Protein AF-A0A7S4HGW0-F1 (afdb_monomer_lite)

Radius of gyration: 16.17 Å; chains: 1; bounding box: 55×36×40 Å

Foldseek 3Di:
DDDPDPPPQDKFKWWKWWFACPPPVDTAIDIPDQVADSVRNRVPDAQPPDRIHTDDMDIFHQDDDPQKFKWWWKFFVDVTHTDIPPPVDDSVCRRVPDDDPDPRIDTRGMGIDHPDDDPPDDDWDWDWDVDPTHIDIPDDDD

Structure (mmCIF, N/CA/C/O backbone):
data_AF-A0A7S4HGW0-F1
#
_entry.id   AF-A0A7S4HGW0-F1
#
loop_
_atom_site.group_PDB
_atom_site.id
_atom_site.type_symbol
_atom_site.label_atom_id
_atom_site.label_alt_id
_atom_site.label_comp_id
_atom_site.label_asym_id
_atom_site.label_entity_id
_atom_site.label_seq_id
_atom_site.pdbx_PDB_ins_code
_atom_site.Cartn_x
_atom_site.Cartn_y
_atom_site.Cartn_z
_atom_site.occupancy
_atom_site.B_iso_or_equiv
_atom_site.auth_seq_id
_atom_site.auth_comp_id
_atom_site.auth_asym_id
_atom_site.auth_atom_id
_atom_site.pdbx_PDB_model_num
ATOM 1 N N . THR A 1 1 ? -37.755 5.874 19.373 1.00 36.88 1 THR A N 1
ATOM 2 C CA . THR A 1 1 ? -36.581 4.975 19.421 1.00 36.88 1 THR A CA 1
ATOM 3 C C . THR A 1 1 ? -35.775 5.135 18.138 1.00 36.88 1 THR A C 1
ATOM 5 O O . THR A 1 1 ? -35.971 4.403 17.178 1.00 36.88 1 THR A O 1
ATOM 8 N N . GLY A 1 2 ? -34.916 6.157 18.068 1.00 36.53 2 GLY A N 1
ATOM 9 C CA . GLY A 1 2 ? -34.069 6.399 16.895 1.00 36.53 2 GLY A CA 1
ATOM 10 C C . GLY A 1 2 ? -32.822 5.521 16.954 1.00 36.53 2 GLY A C 1
ATOM 11 O O . GLY A 1 2 ? -32.048 5.631 17.900 1.00 36.53 2 GLY A O 1
ATOM 12 N N . ARG A 1 3 ? -32.630 4.632 15.973 1.00 43.78 3 ARG A N 1
ATOM 13 C CA . ARG A 1 3 ? -31.329 3.978 15.771 1.00 43.78 3 ARG A CA 1
ATOM 14 C C . ARG A 1 3 ? -30.326 5.068 15.371 1.00 43.78 3 ARG A C 1
ATOM 16 O O . ARG A 1 3 ? -30.632 5.801 14.431 1.00 43.78 3 ARG A O 1
ATOM 23 N N . PRO A 1 4 ? -29.159 5.191 16.025 1.00 46.09 4 PRO A N 1
ATOM 24 C CA . PRO A 1 4 ? -28.116 6.072 15.526 1.00 46.09 4 PRO A CA 1
ATOM 25 C C . PRO A 1 4 ? -27.714 5.569 14.138 1.00 46.09 4 PRO A C 1
ATOM 27 O O . PRO A 1 4 ? -27.389 4.391 13.964 1.00 46.09 4 PRO A O 1
ATOM 30 N N . GLY A 1 5 ? -27.818 6.446 13.138 1.00 42.25 5 GLY A N 1
ATOM 31 C CA . GLY A 1 5 ? -27.349 6.159 11.791 1.00 42.25 5 GLY A CA 1
ATOM 32 C C . GLY A 1 5 ? -25.878 5.779 11.873 1.00 42.25 5 GLY A C 1
ATOM 33 O O . GLY A 1 5 ? -25.054 6.581 12.308 1.00 42.25 5 GLY A O 1
ATOM 34 N N . LYS A 1 6 ? -25.545 4.540 11.498 1.00 43.47 6 LYS A N 1
ATOM 35 C CA . LYS A 1 6 ? -24.161 4.183 11.204 1.00 43.47 6 LYS A CA 1
ATOM 36 C C . LYS A 1 6 ? -23.737 5.098 10.063 1.00 43.47 6 LYS A C 1
ATOM 38 O O . LYS A 1 6 ? -24.174 4.895 8.934 1.00 43.47 6 LYS A O 1
ATOM 43 N N . SER A 1 7 ? -22.929 6.110 10.366 1.00 48.53 7 SER A N 1
ATOM 44 C CA . SER A 1 7 ? -22.064 6.706 9.358 1.00 48.53 7 SER A CA 1
ATOM 45 C C . SER A 1 7 ? -21.268 5.543 8.775 1.00 48.53 7 SER A C 1
ATOM 47 O O . SER A 1 7 ? -20.457 4.930 9.474 1.00 48.53 7 SER A O 1
ATOM 49 N N . LEU A 1 8 ? -21.614 5.128 7.556 1.00 60.81 8 LEU A N 1
ATOM 50 C CA . LEU A 1 8 ? -20.791 4.197 6.807 1.00 60.81 8 LEU A CA 1
ATOM 51 C C . LEU A 1 8 ? -19.497 4.955 6.560 1.00 60.81 8 LEU A C 1
ATOM 53 O O . LEU A 1 8 ? -19.478 5.920 5.800 1.00 60.81 8 LEU A O 1
ATOM 57 N N . LEU A 1 9 ? -18.450 4.566 7.282 1.00 75.38 9 LEU A N 1
ATOM 58 C CA . LEU A 1 9 ? -17.103 5.049 7.028 1.00 75.38 9 LEU A CA 1
ATOM 59 C C . LEU A 1 9 ? -16.853 4.917 5.524 1.00 75.38 9 LEU A C 1
ATOM 61 O O . LEU A 1 9 ? -17.063 3.838 4.962 1.00 75.38 9 LEU A O 1
ATOM 65 N N . SER A 1 10 ? -16.477 6.017 4.871 1.00 88.62 10 SER A N 1
ATOM 66 C CA . SER A 1 10 ? -16.166 5.965 3.449 1.00 88.62 10 SER A CA 1
ATOM 67 C C . SER A 1 10 ? -14.977 5.032 3.248 1.00 88.62 10 SER A C 1
ATOM 69 O O . SER A 1 10 ? -14.033 5.008 4.041 1.00 88.62 10 SER A O 1
ATOM 71 N N . THR A 1 11 ? -15.048 4.220 2.202 1.00 94.62 11 THR A N 1
ATOM 72 C CA . THR A 1 11 ? -13.962 3.324 1.816 1.00 94.62 11 THR A CA 1
ATOM 73 C C . THR A 1 11 ? -13.599 3.579 0.367 1.00 94.62 11 THR A C 1
ATOM 75 O O . THR A 1 11 ? -14.402 4.103 -0.404 1.00 94.62 11 THR A O 1
ATOM 78 N N . ILE A 1 12 ? -12.371 3.223 0.020 1.00 96.50 12 ILE A N 1
ATOM 79 C CA . ILE A 1 12 ? -11.872 3.193 -1.347 1.00 96.50 12 ILE A CA 1
ATOM 80 C C . ILE A 1 12 ? -11.475 1.766 -1.701 1.00 96.50 12 ILE A C 1
ATOM 82 O O . ILE A 1 12 ? -11.052 0.994 -0.833 1.00 96.50 12 ILE A O 1
ATOM 86 N N . ARG A 1 13 ? -11.615 1.415 -2.977 1.00 96.44 13 ARG A N 1
ATOM 87 C CA . ARG A 1 13 ? -11.232 0.112 -3.511 1.00 96.44 13 ARG A CA 1
ATOM 88 C C . ARG A 1 13 ? -9.760 0.127 -3.898 1.00 96.44 13 ARG A C 1
ATOM 90 O O . ARG A 1 13 ? -9.297 0.967 -4.672 1.00 96.44 13 ARG A O 1
ATOM 97 N N . ILE A 1 14 ? -9.031 -0.827 -3.340 1.00 95.75 14 ILE A N 1
ATOM 98 C CA . ILE A 1 14 ? -7.625 -1.078 -3.613 1.00 95.75 14 ILE A CA 1
ATOM 99 C C . ILE A 1 14 ? -7.529 -2.406 -4.351 1.00 95.75 14 ILE A C 1
ATOM 101 O O . ILE A 1 14 ? -8.001 -3.431 -3.865 1.00 95.75 14 ILE A O 1
ATOM 105 N N . VAL A 1 15 ? -6.909 -2.388 -5.522 1.00 94.56 15 VAL A N 1
ATOM 106 C CA . VAL A 1 15 ? -6.722 -3.542 -6.396 1.00 94.56 15 VAL A CA 1
ATOM 107 C C . VAL A 1 15 ? -5.234 -3.786 -6.566 1.00 94.56 15 VAL A C 1
ATOM 109 O O . VAL A 1 15 ? -4.475 -2.879 -6.903 1.00 94.56 15 VAL A O 1
ATOM 112 N N . VAL A 1 16 ? -4.812 -5.024 -6.342 1.00 92.12 16 VAL A N 1
ATOM 113 C CA . VAL A 1 16 ? -3.433 -5.472 -6.518 1.00 92.12 16 VAL A CA 1
ATOM 114 C C . VAL A 1 16 ? -3.341 -6.282 -7.802 1.00 92.12 16 VAL A C 1
ATOM 116 O O . VAL A 1 16 ? -4.103 -7.230 -7.999 1.00 92.12 16 VAL A O 1
ATOM 119 N N . GLY A 1 17 ? -2.393 -5.922 -8.661 1.00 90.50 17 GLY A N 1
ATOM 120 C CA . GLY A 1 17 ? -2.040 -6.663 -9.865 1.00 90.50 17 GLY A CA 1
ATOM 121 C C . GLY A 1 17 ? -0.671 -7.308 -9.770 1.00 90.50 17 GLY A C 1
ATOM 122 O O . GLY A 1 17 ? 0.215 -6.789 -9.092 1.00 90.50 17 GLY A O 1
ATOM 123 N N . GLU A 1 18 ? -0.492 -8.400 -10.499 1.00 87.38 18 GLU A N 1
ATOM 124 C CA . GLU A 1 18 ? 0.796 -9.034 -10.759 1.00 87.38 18 GLU A CA 1
ATOM 125 C C . GLU A 1 18 ? 1.170 -8.846 -12.233 1.00 87.38 18 GLU A C 1
ATOM 127 O O . GLU A 1 18 ? 0.318 -8.959 -13.117 1.00 87.38 18 GLU A O 1
ATOM 132 N N . ALA A 1 19 ? 2.435 -8.522 -12.504 1.00 85.12 19 ALA A N 1
ATOM 133 C CA . ALA A 1 19 ? 2.938 -8.480 -13.871 1.00 85.12 19 ALA A CA 1
ATOM 134 C C . ALA A 1 19 ? 3.070 -9.908 -14.420 1.00 85.12 19 ALA A C 1
ATOM 136 O O . ALA A 1 19 ? 3.686 -10.762 -13.785 1.00 85.12 19 ALA A O 1
ATOM 137 N N . GLY A 1 20 ? 2.540 -10.144 -15.618 1.00 70.88 20 GLY A N 1
ATOM 138 C CA . GLY A 1 20 ? 2.683 -11.398 -16.344 1.00 70.88 20 GLY A CA 1
ATOM 139 C C . GLY A 1 20 ? 4.152 -11.765 -16.567 1.00 70.88 20 GLY A C 1
ATOM 140 O O . GLY A 1 20 ? 5.022 -10.900 -16.693 1.00 70.88 20 GLY A O 1
ATOM 141 N N . VAL A 1 21 ? 4.421 -13.071 -16.624 1.00 60.12 21 VAL A N 1
ATOM 142 C CA . VAL A 1 21 ? 5.771 -13.665 -16.651 1.00 60.12 21 VAL A CA 1
ATOM 143 C C . VAL A 1 21 ? 6.642 -13.120 -17.798 1.00 60.12 21 VAL A C 1
ATOM 145 O O . VAL A 1 21 ? 7.860 -13.006 -17.649 1.00 60.12 21 VAL A O 1
ATOM 148 N N . GLU A 1 22 ? 6.035 -12.699 -18.910 1.00 57.97 22 GLU A N 1
ATOM 149 C CA . GLU A 1 22 ? 6.750 -12.176 -20.085 1.00 57.97 22 GLU A CA 1
ATOM 150 C C . GLU A 1 22 ? 7.277 -10.739 -19.921 1.00 57.97 22 GLU A C 1
ATOM 152 O O . GLU A 1 22 ? 8.205 -10.337 -20.617 1.00 57.97 22 GLU A O 1
ATOM 157 N N . ALA A 1 23 ? 6.770 -9.974 -18.950 1.00 54.75 23 ALA A N 1
ATOM 158 C CA . ALA A 1 23 ? 6.997 -8.531 -18.852 1.00 54.75 23 ALA A CA 1
ATOM 159 C C . ALA A 1 23 ? 8.423 -8.115 -18.426 1.00 54.75 23 ALA A C 1
ATOM 161 O O . ALA A 1 23 ? 8.749 -6.928 -18.441 1.00 54.75 23 ALA A O 1
ATOM 162 N N . SER A 1 24 ? 9.250 -9.046 -17.926 1.00 54.06 24 SER A N 1
ATOM 163 C CA . SER A 1 24 ? 10.670 -8.810 -17.552 1.00 54.06 24 SER A CA 1
ATOM 164 C C . SER A 1 24 ? 11.373 -1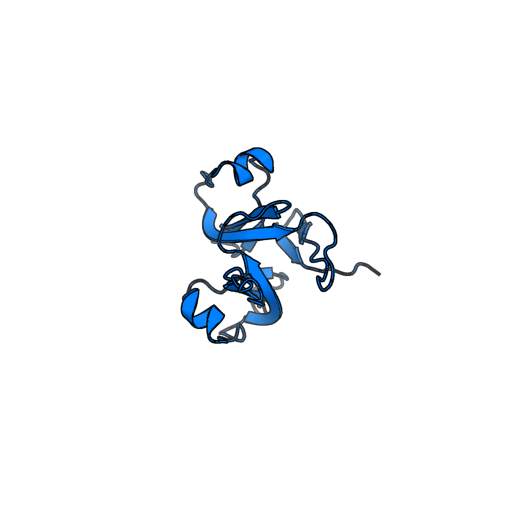0.020 -16.909 1.00 54.06 24 SER A C 1
ATOM 166 O O . SER A 1 24 ? 12.515 -9.889 -16.468 1.00 54.06 24 SER A O 1
ATOM 168 N N . GLY A 1 25 ? 10.704 -11.171 -16.751 1.00 57.88 25 GLY A N 1
ATOM 169 C CA . GLY A 1 25 ? 11.210 -12.275 -15.921 1.00 57.88 25 GLY A CA 1
ATOM 170 C C . GLY A 1 25 ? 11.270 -11.956 -14.416 1.00 57.88 25 GLY A C 1
ATOM 171 O O . GLY A 1 25 ? 11.824 -12.731 -13.637 1.00 57.88 25 GLY A O 1
ATOM 172 N N . LEU A 1 26 ? 10.713 -10.817 -13.981 1.00 64.69 26 LEU A N 1
ATOM 173 C CA . LEU A 1 26 ? 10.608 -10.422 -12.579 1.00 64.69 26 LEU A CA 1
ATOM 174 C C . LEU A 1 26 ? 9.135 -10.394 -12.161 1.00 64.69 26 LEU A C 1
ATOM 176 O O . LEU A 1 26 ? 8.341 -9.661 -12.747 1.00 64.69 26 LEU A O 1
ATOM 180 N N . HIS A 1 27 ? 8.793 -11.128 -11.098 1.00 73.19 27 HIS A N 1
ATOM 181 C CA . HIS A 1 27 ? 7.516 -10.957 -10.402 1.00 73.19 27 HIS A CA 1
ATOM 182 C C . HIS A 1 27 ? 7.460 -9.548 -9.806 1.00 73.19 27 HIS A C 1
ATOM 184 O O . HIS A 1 27 ? 8.340 -9.157 -9.027 1.00 73.19 27 HIS A O 1
ATOM 190 N N . ARG A 1 28 ? 6.448 -8.778 -10.209 1.00 81.62 28 ARG A N 1
ATOM 191 C CA . ARG A 1 28 ? 6.209 -7.397 -9.774 1.00 81.62 28 ARG A CA 1
ATOM 192 C C . ARG A 1 28 ? 4.756 -7.260 -9.361 1.00 81.62 28 ARG A C 1
ATOM 194 O O . ARG A 1 28 ? 3.891 -7.838 -10.014 1.00 81.62 28 ARG A O 1
ATOM 201 N N . CYS A 1 29 ? 4.501 -6.457 -8.334 1.00 86.94 29 CYS A N 1
ATOM 202 C CA . CYS A 1 29 ? 3.151 -6.057 -7.962 1.00 86.94 29 CYS A CA 1
ATOM 203 C C . CYS A 1 29 ? 2.879 -4.591 -8.332 1.00 86.94 29 CYS A C 1
ATOM 205 O O . CYS A 1 29 ? 3.803 -3.777 -8.419 1.00 86.94 29 CYS A O 1
ATOM 207 N N . MET A 1 30 ? 1.602 -4.289 -8.552 1.00 89.06 30 MET A N 1
ATOM 208 C CA . MET A 1 30 ? 1.038 -2.954 -8.756 1.00 89.06 30 MET A CA 1
ATOM 209 C C . MET A 1 30 ? -0.155 -2.792 -7.820 1.00 89.06 30 MET A C 1
ATOM 211 O O . MET A 1 30 ? -0.924 -3.736 -7.660 1.00 89.06 30 MET A O 1
ATOM 215 N N . VAL A 1 31 ? -0.359 -1.604 -7.259 1.00 92.62 31 VAL A N 1
ATOM 216 C CA . VAL A 1 31 ? -1.583 -1.266 -6.516 1.00 92.62 31 VAL A CA 1
ATOM 217 C C . VAL A 1 31 ? -2.300 -0.136 -7.230 1.00 92.62 31 VAL A C 1
ATOM 219 O O . VAL A 1 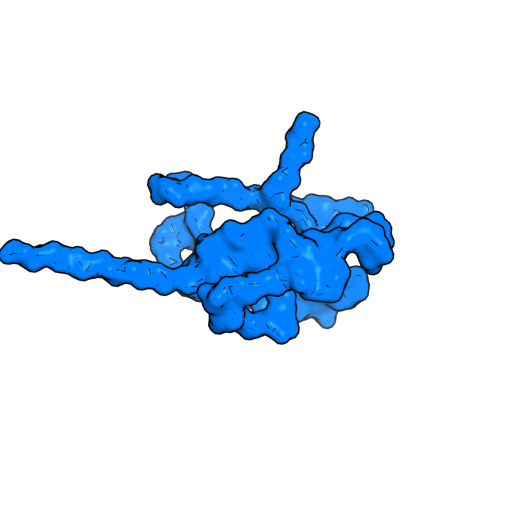31 ? -1.710 0.925 -7.322 1.00 92.62 31 VAL A O 1
ATOM 222 N N . ASN A 1 32 ? -3.532 -0.337 -7.701 1.00 93.69 32 ASN A N 1
ATOM 223 C CA . ASN A 1 32 ? -4.301 0.619 -8.516 1.00 93.69 32 ASN A CA 1
ATOM 224 C C . ASN A 1 32 ? -3.450 1.256 -9.631 1.00 93.69 32 ASN A C 1
ATOM 226 O O . ASN A 1 32 ? -2.750 2.250 -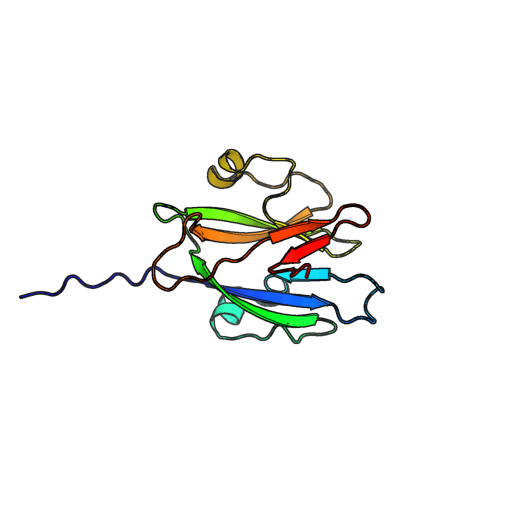9.427 1.00 93.69 32 ASN A O 1
ATOM 230 N N . HIS A 1 33 ? -3.493 0.671 -10.832 1.00 90.19 33 HIS A N 1
ATOM 231 C CA . HIS A 1 33 ? -2.696 1.144 -11.962 1.00 90.19 33 HIS A CA 1
ATOM 232 C C . HIS A 1 33 ? -2.921 2.654 -12.185 1.00 90.19 33 HIS A C 1
ATOM 234 O O . HIS A 1 33 ? -4.074 3.080 -12.270 1.00 90.19 33 HIS A O 1
ATOM 240 N N . PRO A 1 34 ? -1.854 3.466 -12.320 1.00 88.81 34 PRO A N 1
ATOM 241 C CA . PRO A 1 34 ? -1.944 4.931 -12.288 1.00 88.81 34 PRO A CA 1
ATOM 242 C C . PRO A 1 34 ? -2.666 5.551 -13.494 1.00 88.81 34 PRO A C 1
ATOM 244 O O . PRO A 1 34 ? -2.891 6.755 -13.525 1.00 88.81 34 PRO A O 1
ATOM 247 N N . SER A 1 35 ? -3.005 4.752 -14.508 1.00 89.75 35 SER A N 1
ATOM 248 C CA . SER A 1 35 ? -3.797 5.204 -15.660 1.00 89.75 35 SER A CA 1
ATOM 249 C C . SER A 1 35 ? -5.310 5.172 -15.429 1.00 89.75 35 SER A C 1
ATOM 251 O O . SER A 1 35 ? -6.040 5.482 -16.362 1.00 89.75 35 SER A O 1
ATOM 253 N N . ILE A 1 36 ? -5.765 4.708 -14.265 1.00 92.31 36 ILE A N 1
ATOM 254 C CA . ILE A 1 36 ? -7.177 4.584 -13.889 1.00 92.31 36 ILE A CA 1
ATOM 255 C C . ILE A 1 36 ? -7.358 5.371 -12.590 1.00 92.31 36 ILE A C 1
ATOM 257 O O . ILE A 1 36 ? -6.552 5.221 -11.664 1.00 92.31 36 ILE A O 1
ATOM 261 N N . SER A 1 37 ? -8.379 6.225 -12.528 1.00 94.56 37 SER A N 1
ATOM 262 C CA . SER A 1 37 ? -8.633 7.078 -11.366 1.00 94.56 37 SER A CA 1
ATOM 263 C C . SER A 1 37 ? -9.123 6.269 -10.161 1.00 94.56 37 SER A C 1
ATOM 265 O O . SER A 1 37 ? -9.605 5.142 -10.287 1.00 94.56 37 SER A O 1
ATOM 267 N N . GLN A 1 38 ? -9.013 6.838 -8.957 1.00 94.94 38 GLN A N 1
ATOM 268 C CA . GLN A 1 38 ? -9.504 6.163 -7.755 1.00 94.94 38 GLN A CA 1
ATOM 269 C C . GLN A 1 38 ? -11.028 5.970 -7.791 1.00 94.94 38 GLN A C 1
ATOM 271 O O . GLN A 1 38 ? -11.524 4.975 -7.270 1.00 94.94 38 GLN A O 1
ATOM 276 N N . GLU A 1 39 ? -11.766 6.882 -8.420 1.00 95.38 39 GLU A N 1
ATOM 277 C CA . GLU A 1 39 ? -13.206 6.773 -8.654 1.00 95.38 39 GLU A CA 1
ATOM 278 C C . GLU A 1 39 ? -13.524 5.573 -9.550 1.00 95.38 39 GLU A C 1
ATOM 280 O O . GLU A 1 39 ? -14.323 4.727 -9.162 1.00 95.38 39 GLU A O 1
ATOM 285 N N . GLU A 1 40 ? -12.823 5.420 -10.675 1.00 96.88 40 GLU A N 1
ATOM 286 C CA . GLU A 1 40 ? -12.988 4.264 -11.564 1.00 96.88 40 GLU A CA 1
ATOM 287 C C . GLU A 1 40 ? -12.631 2.943 -10.853 1.00 96.88 40 GLU A C 1
ATOM 289 O O . GLU A 1 40 ? -13.319 1.929 -11.002 1.00 96.88 40 GLU A O 1
ATOM 294 N N . TRP A 1 41 ? -11.592 2.939 -10.006 1.00 96.44 41 TRP A N 1
ATOM 295 C CA . TRP A 1 41 ? -11.297 1.788 -9.146 1.00 96.44 41 TRP A CA 1
ATOM 296 C C . TRP A 1 41 ? -12.443 1.479 -8.186 1.00 96.44 41 TRP A C 1
ATOM 298 O O . TRP A 1 41 ? -12.790 0.307 -8.026 1.00 96.44 41 TRP A O 1
ATOM 308 N N . ASN A 1 42 ? -13.047 2.499 -7.573 1.00 96.00 42 ASN A N 1
ATOM 309 C CA . ASN A 1 42 ? -14.201 2.342 -6.684 1.00 96.00 42 ASN A CA 1
ATOM 310 C C . ASN A 1 42 ? -15.434 1.802 -7.428 1.00 96.00 42 ASN A C 1
ATOM 312 O O . ASN A 1 42 ? -16.217 1.065 -6.834 1.00 96.00 42 ASN A O 1
ATOM 316 N N . GLU A 1 43 ? -15.575 2.115 -8.717 1.00 96.81 43 GLU A N 1
ATOM 317 C CA . GLU A 1 43 ? -16.661 1.650 -9.592 1.00 96.81 43 GLU A CA 1
ATOM 318 C C . GLU A 1 43 ? -16.463 0.226 -10.138 1.00 96.81 43 GLU A C 1
ATOM 320 O O . GLU A 1 43 ? -17.340 -0.308 -10.815 1.00 96.81 43 GLU A O 1
ATOM 325 N N . GLY A 1 44 ? -15.346 -0.430 -9.811 1.00 95.56 44 GLY A N 1
ATOM 326 C CA . GLY A 1 44 ? -15.115 -1.825 -10.184 1.00 95.56 44 GLY A CA 1
ATOM 327 C C . GLY A 1 44 ? -14.155 -2.024 -11.354 1.00 95.56 44 GLY A C 1
ATOM 328 O O . GLY A 1 44 ? -14.144 -3.111 -11.932 1.00 95.56 44 GLY A O 1
ATOM 329 N N . ALA A 1 45 ? -13.321 -1.031 -11.693 1.00 96.19 45 ALA A N 1
ATOM 330 C CA . ALA A 1 45 ? -12.284 -1.206 -12.710 1.00 96.19 45 ALA A CA 1
ATOM 331 C C . ALA A 1 45 ? -11.425 -2.457 -12.448 1.00 96.19 45 ALA A C 1
ATOM 333 O O . ALA A 1 45 ? -11.180 -2.849 -11.299 1.00 96.19 45 ALA A O 1
ATOM 334 N N . SER A 1 46 ? -10.977 -3.094 -13.530 1.00 94.50 46 SER A N 1
ATOM 335 C CA . SER A 1 46 ? -10.163 -4.306 -13.471 1.00 94.50 46 SER A CA 1
ATOM 336 C C . SER A 1 46 ? -8.688 -3.987 -13.670 1.00 94.50 46 SER A C 1
ATOM 338 O O . SER A 1 46 ? -8.317 -3.189 -14.528 1.00 94.50 46 SER A O 1
ATOM 340 N N . MET A 1 47 ? -7.836 -4.670 -12.907 1.00 92.06 47 MET A N 1
ATOM 341 C CA . MET A 1 47 ? -6.381 -4.624 -13.083 1.00 92.06 47 MET A CA 1
ATOM 342 C C . MET A 1 47 ? -5.886 -5.531 -14.225 1.00 92.06 47 MET A C 1
ATOM 344 O O . MET A 1 47 ? -4.692 -5.559 -14.504 1.00 92.06 47 MET A O 1
ATOM 348 N N . ASN A 1 48 ? -6.790 -6.231 -14.923 1.00 92.12 48 ASN A N 1
ATOM 349 C CA . ASN A 1 48 ? -6.486 -6.957 -16.159 1.00 92.12 48 ASN A CA 1
ATOM 350 C C . ASN A 1 48 ? -6.258 -5.972 -17.318 1.00 92.12 48 ASN A C 1
ATOM 352 O O . ASN A 1 48 ? -7.103 -5.806 -18.198 1.00 92.12 48 ASN A O 1
ATOM 356 N N . LEU A 1 49 ? -5.123 -5.278 -17.284 1.00 83.44 49 LEU A N 1
ATOM 357 C CA . LEU A 1 49 ? -4.759 -4.221 -18.216 1.00 83.44 49 LEU A CA 1
ATOM 358 C C . LEU A 1 49 ? -3.309 -4.407 -18.669 1.00 83.44 49 LEU A C 1
ATOM 360 O O . LEU A 1 49 ? -2.384 -4.398 -17.856 1.00 83.44 49 LEU A O 1
ATOM 364 N N . ARG A 1 50 ? -3.102 -4.481 -19.990 1.00 83.69 50 ARG A N 1
ATOM 365 C CA . ARG A 1 50 ? -1.790 -4.734 -20.613 1.00 83.69 50 ARG A CA 1
ATOM 366 C C . ARG A 1 50 ? -1.195 -6.048 -20.089 1.00 83.69 50 ARG A C 1
ATOM 368 O O . ARG A 1 50 ? -1.812 -7.092 -20.244 1.00 83.69 50 ARG A O 1
ATOM 375 N N . GLU A 1 51 ? -0.018 -5.990 -19.476 1.00 86.00 51 GLU A N 1
ATOM 376 C CA . GLU A 1 51 ? 0.687 -7.140 -18.909 1.00 86.00 51 GLU A CA 1
ATOM 377 C C . GLU A 1 51 ? 0.349 -7.366 -17.427 1.00 86.00 51 GLU A C 1
ATOM 379 O O . GLU A 1 51 ? 0.971 -8.207 -16.788 1.00 86.00 51 GLU A O 1
ATOM 384 N N . TRP A 1 52 ? -0.593 -6.616 -16.847 1.00 87.69 52 TRP A N 1
ATOM 385 C CA . TRP A 1 52 ? -1.022 -6.805 -15.461 1.00 87.69 52 TRP A CA 1
ATOM 386 C C . TRP A 1 52 ? -2.236 -7.727 -15.394 1.00 87.69 52 TRP A C 1
ATOM 388 O O . TRP A 1 52 ? -3.175 -7.595 -16.177 1.00 87.69 52 TRP A O 1
ATOM 398 N N . THR A 1 53 ? -2.217 -8.649 -14.436 1.00 89.81 53 THR A N 1
ATOM 399 C CA . THR A 1 53 ? -3.356 -9.498 -14.079 1.00 89.81 53 THR A CA 1
ATOM 400 C C . THR A 1 53 ? -3.798 -9.157 -12.666 1.00 89.81 53 THR A C 1
ATOM 402 O O . THR A 1 53 ? -2.974 -9.066 -11.757 1.00 89.81 53 THR A O 1
ATOM 405 N N . GLN A 1 54 ? -5.098 -8.961 -12.465 1.00 91.69 54 GLN A N 1
ATOM 406 C CA . GLN A 1 54 ? -5.673 -8.739 -11.147 1.00 91.69 54 GLN A CA 1
ATOM 407 C C . GLN A 1 54 ? -5.455 -9.962 -10.252 1.00 91.69 54 GLN A C 1
ATOM 409 O O . GLN A 1 54 ? -5.794 -11.080 -10.628 1.00 91.69 54 GLN A O 1
ATOM 414 N N . HIS A 1 55 ? -4.935 -9.735 -9.048 1.00 88.19 55 HIS A N 1
ATOM 415 C CA . HIS A 1 55 ? -4.654 -10.794 -8.083 1.00 88.19 55 HIS A CA 1
ATOM 416 C C . HIS A 1 55 ? -5.627 -10.771 -6.900 1.00 88.19 55 HIS A C 1
ATOM 418 O O . HIS A 1 55 ? -6.233 -11.782 -6.558 1.00 88.19 55 HIS A O 1
ATOM 424 N N . VAL A 1 56 ? -5.802 -9.607 -6.272 1.00 90.31 56 VAL A N 1
ATOM 425 C CA . VAL A 1 56 ? -6.705 -9.429 -5.127 1.00 90.31 56 VAL A CA 1
ATOM 426 C C . VAL A 1 56 ? -7.223 -7.998 -5.089 1.00 90.31 56 VAL A C 1
ATOM 428 O O . VAL A 1 56 ? -6.576 -7.081 -5.590 1.00 90.31 56 VAL A O 1
ATOM 431 N N . GLU A 1 57 ? -8.379 -7.800 -4.469 1.00 93.25 57 GLU A N 1
ATOM 432 C CA . GLU A 1 57 ? -8.918 -6.483 -4.153 1.00 93.25 57 GLU A CA 1
ATOM 433 C C . GLU A 1 57 ? -9.415 -6.430 -2.709 1.00 93.25 57 GLU A C 1
ATOM 435 O O . GLU A 1 57 ? -9.793 -7.448 -2.126 1.00 93.25 57 GLU A O 1
ATOM 440 N N . PHE A 1 58 ? -9.387 -5.240 -2.121 1.00 93.00 58 PHE A N 1
ATOM 441 C CA . PHE A 1 58 ? -9.881 -4.987 -0.775 1.00 93.00 58 PHE A CA 1
ATOM 442 C C . PHE A 1 58 ? -10.328 -3.533 -0.621 1.00 93.00 58 PHE A C 1
ATOM 444 O O . PHE A 1 58 ? -9.999 -2.665 -1.429 1.00 93.00 58 PHE A O 1
ATOM 451 N N . LEU A 1 59 ? -11.087 -3.268 0.440 1.00 94.12 59 LEU A N 1
ATOM 452 C CA . LEU A 1 59 ? -11.483 -1.920 0.828 1.00 94.12 59 LEU A CA 1
ATOM 453 C C . LEU A 1 59 ? -10.524 -1.372 1.884 1.00 94.12 59 LEU A C 1
ATOM 455 O O . LEU A 1 59 ? -10.102 -2.095 2.788 1.00 94.12 59 LEU A O 1
ATOM 459 N N . ALA A 1 60 ? -10.213 -0.085 1.784 1.00 95.06 60 ALA A N 1
ATOM 460 C CA . ALA A 1 60 ? -9.418 0.641 2.767 1.00 95.06 60 ALA A CA 1
ATOM 461 C C . ALA A 1 60 ? -10.028 2.015 3.053 1.00 95.06 60 ALA A C 1
ATOM 463 O O . ALA A 1 60 ? -10.884 2.491 2.306 1.00 95.06 60 ALA A O 1
ATOM 464 N N . PHE A 1 61 ? -9.600 2.665 4.132 1.00 95.88 61 PHE A N 1
ATOM 465 C CA . PHE A 1 61 ? -10.107 3.990 4.473 1.00 95.88 61 PHE A CA 1
ATOM 466 C C . PHE A 1 61 ? -9.272 5.077 3.788 1.00 95.88 61 PHE A C 1
ATOM 468 O O . PHE A 1 61 ? -8.044 5.023 3.854 1.00 95.88 61 PHE A O 1
ATOM 475 N N . PRO A 1 62 ? -9.890 6.090 3.162 1.00 95.50 62 PRO A N 1
ATOM 476 C CA . PRO A 1 62 ? -9.147 7.194 2.554 1.00 95.50 62 PRO A CA 1
ATOM 477 C C . PRO A 1 62 ? -8.551 8.144 3.605 1.00 95.50 62 PRO A C 1
ATOM 479 O O . PRO A 1 62 ? -7.615 8.884 3.322 1.00 95.50 62 PRO A O 1
ATOM 482 N N . SER A 1 63 ? -9.077 8.124 4.830 1.00 94.62 63 SER A N 1
ATOM 483 C CA . SER A 1 63 ? -8.680 8.998 5.932 1.00 94.62 63 SER A CA 1
ATOM 484 C C . SER A 1 63 ? -8.464 8.211 7.219 1.00 94.62 63 SER A C 1
ATOM 486 O O . SER A 1 63 ? -8.970 7.099 7.371 1.00 94.62 63 SER A O 1
ATOM 488 N N . GLN A 1 64 ? -7.744 8.813 8.166 1.00 95.06 64 GLN A N 1
ATOM 489 C CA . GLN A 1 64 ? -7.457 8.191 9.452 1.00 95.06 64 GLN A CA 1
ATOM 490 C C . GLN A 1 64 ? -8.732 7.856 10.225 1.00 95.06 64 GLN A C 1
ATOM 492 O O . GLN A 1 64 ? -9.636 8.679 10.368 1.00 95.06 64 GLN A O 1
ATOM 497 N N . ILE A 1 65 ? -8.751 6.648 10.782 1.00 92.56 65 ILE A N 1
ATOM 498 C CA . ILE A 1 65 ? -9.758 6.162 11.728 1.00 92.56 65 ILE A CA 1
ATOM 499 C C . ILE A 1 65 ? -9.027 5.640 12.974 1.00 92.56 65 ILE A C 1
ATOM 501 O O . ILE A 1 65 ? -7.902 5.144 12.844 1.00 92.56 65 ILE A O 1
ATOM 505 N N . PRO A 1 66 ? -9.601 5.731 14.190 1.00 92.62 66 PRO A N 1
ATOM 506 C CA . PRO A 1 66 ? -8.966 5.180 15.385 1.00 92.62 66 PRO A CA 1
ATOM 507 C C . PRO A 1 66 ? -8.523 3.719 15.199 1.00 92.62 66 PRO A C 1
ATOM 509 O O . PRO A 1 66 ? -9.288 2.893 14.705 1.00 92.62 66 PRO A O 1
ATOM 512 N N . GLY A 1 67 ? -7.280 3.410 15.583 1.00 93.12 67 GLY A N 1
ATOM 513 C CA . GLY A 1 67 ? -6.692 2.068 15.448 1.00 93.12 67 GLY A CA 1
ATOM 514 C C . GLY A 1 67 ? -6.143 1.725 14.056 1.00 93.12 67 GLY A C 1
ATOM 515 O O . GLY A 1 67 ? -5.798 0.572 13.800 1.00 93.12 67 GLY A O 1
ATOM 516 N N . THR A 1 68 ? -6.065 2.698 13.143 1.00 96.00 68 THR A N 1
ATOM 517 C CA . THR A 1 68 ? -5.465 2.513 11.813 1.00 96.00 68 THR A CA 1
ATOM 518 C C . THR A 1 68 ? -4.095 3.178 11.700 1.00 96.00 68 THR A C 1
ATOM 520 O O . THR A 1 68 ? -3.790 4.132 12.417 1.00 96.00 68 THR A O 1
ATOM 523 N N . LYS A 1 69 ? -3.277 2.691 10.762 1.00 96.62 69 LYS A N 1
ATOM 524 C CA . LYS A 1 69 ? -2.027 3.332 10.338 1.00 96.62 69 LYS A CA 1
ATOM 525 C C . LYS A 1 69 ? -2.085 3.720 8.868 1.00 96.62 69 LYS A C 1
ATOM 527 O O . LYS A 1 69 ? -2.778 3.066 8.084 1.00 96.62 69 LYS A O 1
ATOM 532 N N . ARG A 1 70 ? -1.322 4.747 8.500 1.00 97.00 70 ARG A N 1
ATOM 533 C CA . ARG A 1 70 ? -1.213 5.206 7.118 1.00 97.00 70 ARG A CA 1
ATOM 534 C C . ARG A 1 70 ? -0.300 4.269 6.336 1.00 97.00 70 ARG A C 1
ATOM 536 O O . ARG A 1 70 ? 0.814 3.955 6.767 1.00 97.00 70 ARG A O 1
ATOM 543 N N . ILE A 1 71 ? -0.783 3.836 5.186 1.00 95.62 71 ILE A N 1
ATOM 544 C CA . ILE A 1 71 ? -0.054 3.082 4.179 1.00 95.62 71 ILE A CA 1
ATOM 545 C C . ILE A 1 71 ? 0.078 3.987 2.964 1.00 95.62 71 ILE A C 1
ATOM 547 O O . ILE A 1 71 ? -0.915 4.363 2.352 1.00 95.62 71 ILE A O 1
ATOM 551 N N . VAL A 1 72 ? 1.308 4.342 2.631 1.00 94.44 72 VAL A N 1
ATOM 552 C CA . VAL A 1 72 ? 1.672 5.101 1.444 1.00 94.44 72 VAL A CA 1
ATOM 553 C C . VAL A 1 72 ? 2.261 4.119 0.448 1.00 94.44 72 VAL A C 1
ATOM 555 O O . VAL A 1 72 ? 3.244 3.439 0.748 1.00 94.44 72 VAL A O 1
ATOM 558 N N . VAL A 1 73 ? 1.667 4.053 -0.735 1.00 92.81 73 VAL A N 1
ATOM 559 C CA . VAL A 1 73 ? 2.219 3.324 -1.871 1.00 92.81 73 VAL A CA 1
ATOM 560 C C . VAL A 1 73 ? 2.916 4.332 -2.771 1.00 92.81 73 VAL A C 1
ATOM 562 O O . VAL A 1 73 ? 2.333 5.333 -3.196 1.00 92.81 73 VAL A O 1
ATOM 565 N N . VAL A 1 74 ? 4.185 4.072 -3.053 1.00 90.38 74 VAL A N 1
ATOM 566 C CA . VAL A 1 74 ? 4.977 4.834 -4.016 1.00 90.38 74 VAL A CA 1
ATOM 567 C C . VAL A 1 74 ? 5.357 3.929 -5.173 1.00 90.38 74 VAL A C 1
A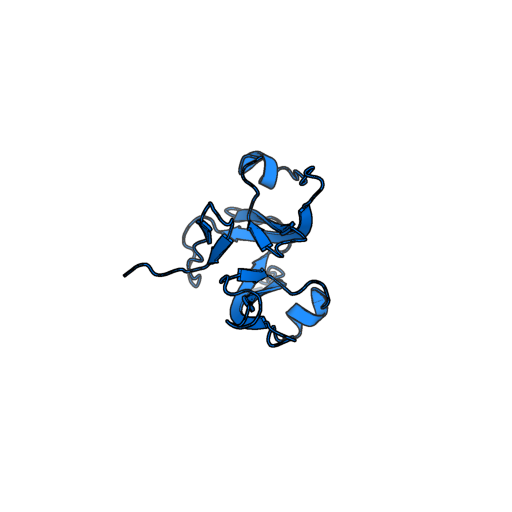TOM 569 O O . VAL A 1 74 ? 5.575 2.733 -4.983 1.00 90.38 74 VAL A O 1
ATOM 572 N N . GLN A 1 75 ? 5.472 4.507 -6.361 1.00 87.38 75 GLN A N 1
ATOM 573 C CA . GLN A 1 75 ? 5.955 3.804 -7.542 1.00 87.38 75 GLN A CA 1
ATOM 574 C C . GLN A 1 75 ? 7.366 4.277 -7.895 1.00 87.38 75 GLN A C 1
ATOM 576 O O . GLN A 1 75 ? 7.640 5.482 -7.883 1.00 87.38 75 GLN A O 1
ATOM 581 N N . ALA A 1 76 ? 8.249 3.339 -8.222 1.00 84.69 76 ALA A N 1
ATOM 582 C CA . ALA A 1 76 ? 9.526 3.617 -8.866 1.00 84.69 76 ALA A CA 1
ATOM 583 C C . ALA A 1 76 ? 9.422 3.362 -10.368 1.00 84.69 76 ALA A C 1
ATOM 585 O O . ALA A 1 76 ? 8.776 2.401 -10.775 1.00 84.69 76 ALA A O 1
ATOM 586 N N . HIS A 1 77 ? 10.088 4.182 -11.182 1.00 73.88 77 HIS A N 1
ATOM 587 C CA . HIS A 1 77 ? 10.165 3.990 -12.633 1.00 73.88 77 HIS A CA 1
ATOM 588 C C . HIS A 1 77 ? 11.546 3.435 -13.001 1.00 73.88 77 HIS A C 1
ATOM 590 O O . HIS A 1 77 ? 12.553 4.089 -12.753 1.00 73.88 77 HIS A O 1
ATOM 596 N N . SER A 1 78 ? 11.585 2.255 -13.627 1.00 69.94 78 SER A N 1
ATOM 597 C CA . SER A 1 78 ? 12.799 1.543 -14.090 1.00 69.94 78 SER A CA 1
ATOM 598 C C . SER A 1 78 ? 13.698 0.913 -12.995 1.00 69.94 78 SER A C 1
ATOM 600 O O . SER A 1 78 ? 14.676 1.528 -12.571 1.00 69.94 78 SER A O 1
ATOM 602 N N . PRO A 1 79 ? 13.448 -0.355 -12.598 1.00 72.00 79 PRO A N 1
ATOM 603 C CA . PRO A 1 79 ? 12.283 -1.167 -12.957 1.00 72.00 79 PRO A CA 1
ATOM 604 C C . PRO A 1 79 ? 11.010 -0.612 -12.312 1.00 72.00 79 PRO A C 1
ATOM 606 O O . PRO A 1 79 ? 11.061 -0.010 -11.243 1.00 72.00 79 PRO A O 1
ATOM 609 N N . HIS A 1 80 ? 9.864 -0.805 -12.973 1.00 77.62 80 HIS A N 1
ATOM 610 C CA . HIS A 1 80 ? 8.584 -0.394 -12.398 1.00 77.62 80 HIS A CA 1
ATOM 611 C C . HIS A 1 80 ? 8.278 -1.211 -11.137 1.00 77.62 80 HIS A C 1
ATOM 613 O O . HIS A 1 80 ? 8.165 -2.430 -11.236 1.00 77.62 80 HIS A O 1
ATOM 619 N N . LEU A 1 81 ? 8.140 -0.578 -9.972 1.00 82.31 81 LEU A N 1
ATOM 620 C CA . LEU A 1 81 ? 7.898 -1.258 -8.692 1.00 82.31 81 LEU A CA 1
ATOM 621 C C . LEU A 1 81 ? 6.932 -0.447 -7.832 1.00 82.31 81 LEU A C 1
ATOM 623 O O . LEU A 1 81 ? 7.100 0.765 -7.739 1.00 82.31 81 LEU A O 1
ATOM 627 N N . SER A 1 82 ? 5.997 -1.107 -7.149 1.00 88.88 82 SER A N 1
ATOM 628 C CA . SER A 1 82 ? 5.295 -0.521 -6.001 1.00 88.88 82 SER A CA 1
ATOM 629 C C . SER A 1 82 ? 6.086 -0.788 -4.719 1.00 88.88 82 SER A C 1
ATOM 631 O O . SER A 1 82 ? 6.618 -1.882 -4.552 1.00 88.88 82 SER A O 1
ATOM 633 N N . VAL A 1 83 ? 6.156 0.203 -3.826 1.00 89.50 83 VAL A N 1
ATOM 634 C CA . VAL A 1 83 ? 6.754 0.102 -2.485 1.00 89.50 83 VAL A CA 1
ATOM 635 C C . VAL A 1 83 ? 5.785 0.674 -1.461 1.00 89.50 83 VAL A C 1
ATOM 637 O O . VAL A 1 83 ? 5.224 1.750 -1.663 1.00 89.50 83 VAL A O 1
ATOM 640 N N . PHE A 1 84 ? 5.614 -0.032 -0.349 1.00 91.88 84 PHE A N 1
ATOM 641 C CA . PHE A 1 84 ? 4.722 0.349 0.743 1.00 91.88 84 PHE A CA 1
ATOM 642 C C . PHE A 1 84 ? 5.534 0.946 1.886 1.00 91.88 84 PHE A C 1
ATOM 644 O O . PHE A 1 84 ? 6.483 0.312 2.332 1.00 91.88 84 PHE A O 1
ATOM 651 N N . ASN A 1 85 ? 5.160 2.135 2.370 1.00 92.62 85 ASN A N 1
ATOM 652 C CA . ASN A 1 85 ? 5.825 2.836 3.477 1.00 92.62 85 ASN A CA 1
ATOM 653 C C . ASN A 1 85 ? 7.353 2.745 3.382 1.00 92.62 85 ASN A C 1
ATOM 655 O O . ASN A 1 85 ? 7.997 2.097 4.205 1.00 92.62 85 ASN A O 1
ATOM 659 N N . HIS A 1 86 ? 7.919 3.377 2.348 1.00 88.62 86 HIS A N 1
ATOM 660 C CA . HIS A 1 86 ? 9.339 3.272 2.009 1.00 88.62 86 HIS A CA 1
ATOM 661 C C . HIS A 1 86 ? 10.252 3.364 3.257 1.00 88.62 86 HIS A C 1
ATOM 663 O O . HIS A 1 86 ? 10.060 4.262 4.086 1.00 88.62 86 HIS A O 1
ATOM 669 N N . PRO A 1 87 ? 11.284 2.501 3.381 1.00 87.62 87 PRO A N 1
ATOM 670 C CA . PRO A 1 87 ? 12.061 2.318 4.616 1.00 87.62 87 PRO A CA 1
ATOM 671 C C . PRO A 1 87 ? 12.924 3.518 5.027 1.00 87.62 87 PRO A C 1
ATOM 673 O O . PRO A 1 87 ? 13.582 3.482 6.061 1.00 87.62 87 PRO A O 1
ATOM 676 N N . SER A 1 88 ? 12.946 4.587 4.228 1.00 88.31 88 SER A N 1
ATOM 677 C CA . SER A 1 88 ? 13.616 5.842 4.587 1.00 88.31 88 SER A CA 1
ATOM 678 C C . SER A 1 88 ? 12.889 6.633 5.674 1.00 88.31 88 SER A C 1
ATOM 680 O O . SER A 1 88 ? 13.427 7.640 6.131 1.00 88.31 88 SER A O 1
ATOM 682 N N . LYS A 1 89 ? 11.673 6.227 6.056 1.00 92.50 89 LYS A N 1
ATOM 683 C CA . LYS A 1 89 ? 10.890 6.867 7.111 1.00 92.50 89 LYS A CA 1
ATOM 684 C C . LYS A 1 89 ? 10.247 5.830 8.020 1.00 92.50 89 LYS A C 1
ATOM 686 O O . LYS A 1 89 ? 9.918 4.728 7.579 1.00 92.50 89 LYS A O 1
ATOM 691 N N . THR A 1 90 ? 10.061 6.194 9.284 1.00 95.12 90 THR A N 1
ATOM 692 C CA . THR A 1 90 ? 9.363 5.351 10.259 1.00 95.12 90 THR A CA 1
ATOM 693 C C . THR A 1 90 ? 7.854 5.371 10.021 1.00 95.12 90 THR A C 1
ATOM 695 O O . THR A 1 90 ? 7.322 6.222 9.301 1.00 95.12 90 THR A O 1
ATOM 698 N N . GLN A 1 91 ? 7.139 4.428 10.634 1.00 94.81 91 GLN A N 1
ATOM 699 C CA . GLN A 1 91 ? 5.683 4.368 10.529 1.00 94.81 91 GLN A CA 1
ATOM 700 C C . GLN A 1 91 ? 5.013 5.616 11.121 1.00 94.81 91 GLN A C 1
ATOM 702 O O . GLN A 1 91 ? 4.010 6.081 10.586 1.00 94.81 91 GLN A O 1
ATOM 707 N N . GLU A 1 92 ? 5.575 6.172 12.191 1.00 96.31 92 GLU A N 1
ATOM 708 C CA . GLU A 1 92 ? 5.105 7.393 12.847 1.00 96.31 92 GLU A CA 1
ATOM 709 C C . GLU A 1 92 ? 5.217 8.580 11.892 1.00 96.31 92 GLU A C 1
ATOM 711 O O . GLU A 1 92 ? 4.230 9.268 11.658 1.00 96.31 92 GLU A O 1
ATOM 716 N N . GLN A 1 93 ? 6.366 8.736 11.228 1.00 96.38 93 GLN A N 1
ATOM 717 C CA . GLN A 1 93 ? 6.554 9.784 10.224 1.00 96.38 93 GLN A CA 1
ATOM 718 C C . GLN A 1 93 ? 5.543 9.653 9.077 1.00 96.38 93 GLN A C 1
ATOM 720 O O . GLN A 1 93 ? 4.974 10.648 8.628 1.00 96.38 93 GLN A O 1
ATOM 725 N N . TRP A 1 94 ? 5.278 8.431 8.602 1.00 95.88 94 TRP A N 1
ATOM 726 C CA . TRP A 1 94 ? 4.239 8.217 7.593 1.00 95.88 94 TRP A CA 1
ATOM 727 C C . TRP A 1 94 ? 2.856 8.625 8.103 1.00 95.88 94 TRP A C 1
ATOM 729 O O . TRP A 1 94 ? 2.158 9.356 7.396 1.00 95.88 94 TRP A O 1
ATOM 739 N N . ASN A 1 95 ? 2.485 8.213 9.320 1.00 96.31 95 ASN A N 1
ATOM 740 C CA . ASN A 1 95 ? 1.218 8.583 9.958 1.00 96.31 95 ASN A CA 1
ATOM 741 C C . ASN A 1 95 ? 1.061 10.108 10.097 1.00 96.31 95 ASN A C 1
ATOM 743 O O . ASN A 1 95 ? -0.043 10.615 9.933 1.00 96.31 95 ASN A O 1
ATOM 747 N N . GLU A 1 96 ? 2.157 10.830 10.337 1.00 96.06 96 GLU A N 1
ATOM 748 C CA . GLU A 1 96 ? 2.205 12.293 10.480 1.00 96.06 96 GLU A CA 1
ATOM 749 C C . GLU A 1 96 ? 2.167 13.064 9.151 1.00 96.06 96 GLU A C 1
ATOM 751 O O . GLU A 1 96 ? 2.249 14.291 9.142 1.00 96.06 96 GLU A O 1
ATOM 756 N N . GLY A 1 97 ? 2.026 12.385 8.010 1.00 94.06 97 GLY A N 1
ATOM 757 C CA . GLY A 1 97 ? 1.902 13.070 6.722 1.00 94.06 97 GLY A CA 1
ATOM 758 C C . GLY A 1 97 ? 3.191 13.127 5.904 1.00 94.06 97 GLY A C 1
ATOM 759 O O . GLY A 1 97 ? 3.239 13.858 4.912 1.00 94.06 97 GLY A O 1
ATOM 760 N N . ALA A 1 98 ? 4.234 12.372 6.269 1.00 93.25 98 ALA A N 1
ATOM 761 C CA . ALA A 1 98 ? 5.487 12.416 5.526 1.00 93.25 98 ALA A CA 1
ATOM 762 C C . ALA A 1 98 ? 5.311 12.062 4.039 1.00 93.25 98 ALA A C 1
ATOM 764 O O . ALA A 1 98 ? 4.412 11.314 3.647 1.00 93.25 98 ALA A O 1
ATOM 765 N N . LYS A 1 99 ? 6.203 12.614 3.211 1.00 89.81 99 LYS A N 1
ATOM 766 C CA . LYS A 1 99 ? 6.232 12.438 1.755 1.00 89.81 99 LYS A CA 1
ATOM 767 C C . LYS A 1 99 ? 7.541 11.795 1.323 1.00 89.81 99 LYS A C 1
ATOM 769 O O . LYS A 1 99 ? 8.569 11.979 1.970 1.00 89.81 99 LYS A O 1
ATOM 774 N N . ILE A 1 100 ? 7.519 11.040 0.230 1.00 86.31 100 ILE A N 1
ATOM 775 C CA . ILE A 1 100 ? 8.753 10.511 -0.353 1.00 86.31 100 ILE A CA 1
ATOM 776 C C . ILE A 1 100 ? 9.549 11.649 -1.007 1.00 86.31 100 ILE A C 1
ATOM 778 O O . ILE A 1 100 ? 8.985 12.478 -1.712 1.00 86.31 100 ILE A O 1
ATOM 782 N N . GLU A 1 101 ? 10.858 11.688 -0.764 1.00 78.12 101 GLU A N 1
ATOM 783 C CA . GLU A 1 101 ? 11.773 12.722 -1.291 1.00 78.12 101 GLU A CA 1
ATOM 784 C C . GLU A 1 101 ? 12.827 12.124 -2.241 1.00 78.12 101 GLU A C 1
ATOM 786 O O . GLU A 1 101 ? 13.758 12.794 -2.681 1.00 78.12 101 GLU A O 1
ATOM 791 N N . ALA A 1 102 ? 12.702 10.836 -2.566 1.00 77.31 102 ALA A N 1
ATOM 792 C CA . ALA A 1 102 ? 13.651 10.130 -3.411 1.00 77.31 102 ALA A CA 1
ATOM 793 C C . ALA A 1 102 ? 13.320 10.342 -4.897 1.00 77.31 102 ALA A C 1
ATOM 795 O O . ALA A 1 102 ? 12.222 10.022 -5.340 1.00 77.31 102 ALA A O 1
ATOM 796 N N . LYS A 1 103 ? 14.305 10.817 -5.674 1.00 72.75 103 LYS A N 1
ATOM 797 C CA . LYS A 1 103 ? 14.169 11.243 -7.084 1.00 72.75 103 LYS A CA 1
ATOM 798 C C . LYS A 1 103 ? 13.491 10.228 -8.017 1.00 72.75 103 LYS A C 1
ATOM 800 O O . LYS A 1 103 ? 12.873 10.627 -8.996 1.00 72.75 103 LYS A O 1
ATOM 805 N N . ASN A 1 104 ? 13.607 8.936 -7.722 1.00 83.19 104 ASN A N 1
ATOM 806 C CA . ASN A 1 104 ? 13.075 7.871 -8.575 1.00 83.19 104 ASN A CA 1
ATOM 807 C C . ASN A 1 104 ? 11.700 7.366 -8.133 1.00 83.19 104 ASN A C 1
ATOM 809 O O . ASN A 1 104 ? 11.161 6.476 -8.783 1.00 83.19 104 ASN A O 1
ATOM 813 N N . PHE A 1 105 ? 11.147 7.909 -7.048 1.00 84.50 105 PHE A N 1
ATOM 814 C CA . PHE A 1 105 ? 9.859 7.511 -6.506 1.00 84.50 105 PHE A CA 1
ATOM 815 C C . PHE A 1 105 ? 8.840 8.628 -6.678 1.00 84.50 105 PHE A C 1
ATOM 817 O O . PHE A 1 105 ? 9.106 9.788 -6.372 1.00 84.50 105 PHE A O 1
ATOM 824 N N . SER A 1 106 ? 7.645 8.257 -7.118 1.00 85.62 106 SER A N 1
ATOM 825 C CA . SER A 1 106 ? 6.489 9.150 -7.146 1.00 85.62 106 SER A CA 1
ATOM 826 C C . SER A 1 106 ? 5.401 8.607 -6.218 1.00 85.62 106 SER A C 1
ATOM 828 O O . SER A 1 106 ? 5.211 7.387 -6.169 1.00 85.62 106 SER A O 1
ATOM 830 N N . PRO A 1 107 ? 4.705 9.470 -5.455 1.00 85.25 107 PRO A N 1
ATOM 831 C CA . PRO A 1 107 ? 3.500 9.066 -4.742 1.00 85.25 107 PRO A CA 1
ATOM 832 C C . PRO A 1 107 ? 2.500 8.452 -5.722 1.00 85.25 107 PRO A C 1
ATOM 834 O O . PRO A 1 107 ? 2.299 8.999 -6.806 1.00 85.25 107 PRO A O 1
ATOM 837 N N . GLN A 1 108 ? 1.900 7.326 -5.346 1.00 89.06 108 GLN A N 1
ATOM 838 C CA . GLN A 1 108 ? 0.857 6.680 -6.139 1.00 89.06 108 GLN A CA 1
ATOM 839 C C . GLN A 1 108 ? -0.495 6.845 -5.451 1.00 89.06 108 GLN A C 1
ATOM 841 O O . GLN A 1 108 ? -1.392 7.478 -5.995 1.00 89.06 108 GLN A O 1
ATOM 846 N N . LEU A 1 109 ? -0.620 6.324 -4.232 1.00 92.50 109 LEU A N 1
ATOM 847 C CA . LEU A 1 109 ? -1.826 6.446 -3.419 1.00 92.50 109 LEU A CA 1
ATOM 848 C C . LEU A 1 109 ? -1.495 6.259 -1.942 1.00 92.50 109 LEU A C 1
ATOM 850 O O . LEU A 1 109 ? -0.436 5.743 -1.581 1.00 92.50 109 LEU A O 1
ATOM 854 N N . GLU A 1 110 ? -2.431 6.633 -1.085 1.00 95.19 110 GLU A N 1
ATOM 855 C CA . GLU A 1 110 ? -2.356 6.372 0.343 1.00 95.19 110 GLU A CA 1
ATOM 856 C C . GLU A 1 110 ? -3.716 5.973 0.895 1.00 95.19 110 GLU A C 1
ATOM 858 O O . GLU A 1 110 ? -4.760 6.372 0.382 1.00 95.19 110 GLU A O 1
ATOM 863 N N . PHE A 1 111 ? -3.693 5.165 1.944 1.00 95.75 111 PHE A N 1
ATOM 864 C CA . PHE A 1 111 ? -4.889 4.727 2.644 1.00 95.75 111 PHE A CA 1
ATOM 865 C C . PHE A 1 111 ? -4.570 4.403 4.097 1.00 95.75 111 PHE A C 1
ATOM 867 O O . PHE A 1 111 ? -3.414 4.312 4.506 1.00 95.75 111 PHE A O 1
ATOM 874 N N . TRP A 1 112 ? -5.614 4.199 4.881 1.00 96.25 112 TRP A N 1
ATOM 875 C CA . TRP A 1 112 ? -5.542 3.818 6.277 1.00 96.25 112 TRP A CA 1
ATOM 876 C C . TRP A 1 112 ? -6.127 2.424 6.458 1.00 96.25 112 TRP A C 1
ATOM 878 O O . TRP A 1 112 ? -7.191 2.095 5.927 1.00 96.25 112 TRP A O 1
ATOM 888 N N . ALA A 1 113 ? -5.407 1.592 7.205 1.00 95.31 113 ALA A N 1
ATOM 889 C CA . ALA A 1 113 ? -5.787 0.213 7.476 1.00 95.31 113 ALA A CA 1
ATOM 890 C C . ALA A 1 113 ? -5.547 -0.132 8.947 1.00 95.31 113 ALA A C 1
ATOM 892 O O . ALA A 1 113 ? -4.617 0.388 9.571 1.00 95.31 113 ALA A O 1
ATOM 893 N N . TYR A 1 114 ? -6.389 -1.005 9.499 1.00 95.12 114 TYR A N 1
ATOM 894 C CA . TYR A 1 114 ? -6.243 -1.481 10.873 1.00 95.12 114 TYR A CA 1
ATOM 895 C C . TYR A 1 114 ? -4.930 -2.248 11.060 1.00 95.12 114 TYR A C 1
ATOM 897 O O . TYR A 1 114 ? -4.529 -3.040 10.206 1.00 95.12 114 TYR A O 1
ATOM 905 N N . THR A 1 115 ? -4.264 -2.017 12.192 1.00 90.69 115 THR A N 1
ATOM 9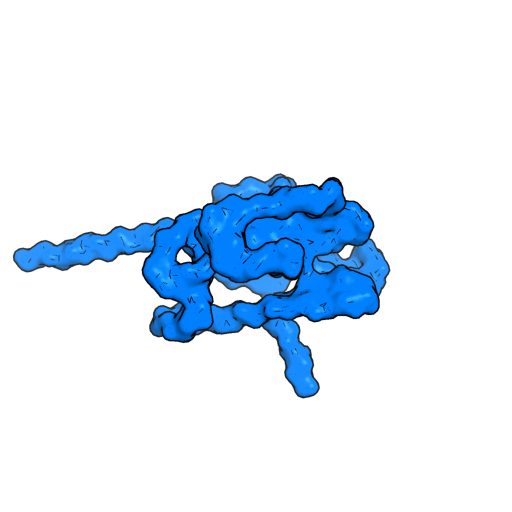06 C CA . THR A 1 115 ? -3.062 -2.765 12.600 1.00 90.69 115 THR A CA 1
ATOM 907 C C . THR A 1 115 ? -3.409 -4.078 13.284 1.00 90.69 115 THR A C 1
ATOM 909 O O . THR A 1 115 ? -2.739 -5.096 13.079 1.00 90.69 115 THR A O 1
ATOM 912 N N . ASP A 1 116 ? -4.481 -4.046 14.067 1.00 92.38 116 ASP A N 1
ATOM 913 C CA . ASP A 1 116 ? -4.954 -5.160 14.871 1.00 92.38 116 ASP A CA 1
ATOM 914 C C . ASP A 1 116 ? -6.173 -5.818 14.226 1.00 92.38 116 ASP A C 1
ATOM 916 O O . ASP A 1 116 ? -6.955 -5.133 13.558 1.00 92.38 116 ASP A O 1
ATOM 920 N N . PRO A 1 117 ? -6.364 -7.137 14.418 1.00 92.62 117 PRO A N 1
ATOM 921 C CA . PRO A 1 117 ? -7.537 -7.830 13.908 1.00 92.62 117 PRO A CA 1
ATOM 922 C C . PRO A 1 117 ? -8.827 -7.142 14.361 1.00 92.62 117 PRO A C 1
ATOM 924 O O . PRO A 1 117 ? -9.054 -6.962 15.556 1.00 92.62 117 PRO A O 1
ATOM 927 N N . GLN A 1 118 ? -9.683 -6.795 13.404 1.00 92.94 118 GLN A N 1
ATOM 928 C CA . GLN A 1 118 ? -11.038 -6.317 13.672 1.00 92.94 118 GLN A CA 1
ATOM 929 C C . GLN A 1 118 ? -12.061 -7.361 13.205 1.00 92.94 118 GLN A C 1
ATOM 931 O O . GLN A 1 118 ? -11.799 -8.081 12.232 1.00 92.94 118 GLN A O 1
ATOM 936 N N . PRO A 1 119 ? -13.238 -7.456 13.847 1.00 93.25 119 PRO A N 1
ATOM 937 C CA . PRO A 1 119 ? -14.307 -8.333 13.381 1.00 93.25 119 PRO A CA 1
ATOM 938 C C . PRO A 1 119 ? -14.625 -8.111 11.894 1.00 93.25 119 PRO A C 1
ATOM 940 O O . PRO A 1 119 ? -14.853 -6.984 11.463 1.00 93.25 119 PRO A O 1
ATOM 943 N N . GLY A 1 120 ? -14.637 -9.194 11.111 1.00 88.38 120 GLY A N 1
ATOM 944 C CA . GLY A 1 120 ? -14.946 -9.156 9.676 1.00 88.38 120 GLY A CA 1
ATOM 945 C C . GLY A 1 120 ? -13.810 -8.682 8.761 1.00 88.38 120 GLY A C 1
ATOM 946 O O . GLY A 1 120 ? -14.059 -8.444 7.584 1.00 88.38 120 GLY A O 1
ATOM 947 N N . THR A 1 121 ? -12.578 -8.551 9.265 1.00 90.00 121 THR A N 1
ATOM 948 C CA . THR A 1 121 ? -11.407 -8.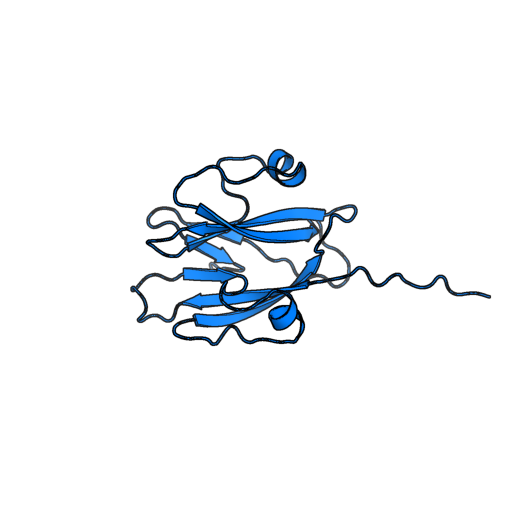184 8.447 1.00 90.00 121 THR A CA 1
ATOM 949 C C . THR A 1 121 ? -10.539 -9.390 8.091 1.00 90.00 121 THR A C 1
ATOM 951 O O . THR A 1 121 ? -10.502 -10.383 8.817 1.00 90.00 121 THR A O 1
ATOM 954 N N . ILE A 1 122 ? -9.811 -9.283 6.977 1.00 88.88 122 ILE A N 1
ATOM 955 C CA . ILE A 1 122 ? -8.717 -10.193 6.617 1.00 88.88 122 ILE A CA 1
ATOM 956 C C . ILE A 1 122 ? -7.375 -9.510 6.877 1.00 88.88 122 ILE A C 1
ATOM 958 O O . ILE A 1 122 ? -7.256 -8.287 6.783 1.00 88.88 122 ILE A O 1
ATOM 962 N N . ARG A 1 123 ? -6.342 -10.296 7.184 1.00 88.62 123 ARG A N 1
ATOM 963 C CA . ARG A 1 123 ? -4.979 -9.778 7.322 1.00 88.62 123 ARG A CA 1
ATOM 964 C C . ARG A 1 123 ? -4.308 -9.741 5.954 1.00 88.62 123 ARG A C 1
ATOM 966 O O . ARG A 1 123 ? -4.147 -10.782 5.327 1.00 88.62 123 ARG A O 1
ATOM 973 N N . MET A 1 124 ? -3.869 -8.553 5.549 1.00 88.94 124 MET A N 1
ATOM 974 C CA . MET A 1 124 ? -2.981 -8.369 4.404 1.00 88.94 124 MET A CA 1
ATOM 975 C C . MET A 1 124 ? -1.545 -8.246 4.915 1.00 88.94 124 MET A C 1
ATOM 977 O O . MET A 1 124 ? -1.241 -7.343 5.697 1.00 88.94 124 MET A O 1
ATOM 981 N N . ALA A 1 125 ? -0.669 -9.160 4.510 1.00 87.31 125 ALA A N 1
ATOM 982 C CA . ALA A 1 125 ? 0.753 -9.093 4.826 1.00 87.31 125 ALA A CA 1
ATOM 983 C C . ALA A 1 125 ? 1.506 -8.502 3.638 1.00 87.31 125 ALA A C 1
ATOM 985 O O . ALA A 1 125 ? 1.333 -8.962 2.513 1.00 87.31 125 ALA A O 1
ATOM 986 N N . VAL A 1 126 ? 2.350 -7.507 3.892 1.00 86.88 126 VAL A N 1
ATOM 987 C CA . VAL A 1 126 ? 3.232 -6.923 2.882 1.00 86.88 126 VAL A CA 1
ATOM 988 C C . VAL A 1 126 ? 4.667 -7.090 3.350 1.00 86.88 126 VAL A C 1
ATOM 990 O O . VAL A 1 126 ? 4.972 -6.840 4.516 1.00 86.88 126 VAL A O 1
ATOM 993 N N . GLY A 1 127 ? 5.536 -7.528 2.451 1.00 84.00 127 GLY A N 1
ATOM 994 C CA . GLY A 1 127 ? 6.968 -7.629 2.694 1.00 84.00 127 GLY A CA 1
ATOM 995 C C . GLY A 1 127 ? 7.751 -7.202 1.465 1.00 84.00 127 GLY A C 1
ATOM 996 O O . GLY A 1 127 ? 7.202 -7.140 0.368 1.00 84.00 127 GLY A O 1
ATOM 997 N N . ASP A 1 128 ? 9.040 -6.949 1.652 1.00 82.31 128 ASP A N 1
ATOM 998 C CA . ASP A 1 128 ? 9.941 -6.585 0.567 1.00 82.31 128 ASP A CA 1
ATOM 999 C C . ASP A 1 128 ? 11.064 -7.615 0.433 1.00 82.31 128 ASP A C 1
ATOM 1001 O O . ASP A 1 128 ? 11.665 -8.040 1.421 1.00 82.31 128 ASP A O 1
ATOM 1005 N N . ALA A 1 129 ? 11.380 -7.984 -0.803 1.00 78.06 129 ALA A N 1
ATOM 1006 C CA . ALA A 1 129 ? 12.585 -8.717 -1.157 1.00 78.06 129 ALA A CA 1
ATOM 1007 C C . ALA A 1 129 ? 13.611 -7.732 -1.727 1.00 78.06 129 ALA A C 1
ATOM 1009 O O . ALA A 1 129 ? 13.275 -6.907 -2.575 1.00 78.06 129 ALA A O 1
ATOM 1010 N N . ARG A 1 130 ? 14.865 -7.809 -1.269 1.00 75.75 130 ARG A N 1
ATOM 1011 C CA . ARG A 1 130 ? 15.974 -6.986 -1.780 1.00 75.75 130 ARG A CA 1
ATOM 1012 C C . ARG A 1 130 ? 16.752 -7.777 -2.836 1.00 75.75 130 ARG A C 1
ATOM 1014 O O . ARG A 1 130 ? 16.958 -8.971 -2.664 1.00 75.75 130 ARG A O 1
ATOM 1021 N N . ASN A 1 131 ? 17.237 -7.087 -3.870 1.00 71.06 131 ASN A N 1
ATOM 1022 C CA . ASN A 1 131 ? 18.085 -7.613 -4.955 1.00 71.06 131 ASN A CA 1
ATOM 1023 C C . ASN A 1 131 ? 17.457 -8.705 -5.854 1.00 71.06 131 ASN A C 1
ATOM 1025 O O . ASN A 1 131 ? 17.712 -9.893 -5.665 1.00 71.06 131 ASN A O 1
ATOM 1029 N N . PRO A 1 132 ? 16.727 -8.313 -6.917 1.00 73.19 132 PRO A N 1
ATOM 1030 C CA . PRO A 1 132 ? 16.191 -6.975 -7.176 1.00 73.19 132 PRO A CA 1
ATOM 1031 C C . PRO A 1 132 ? 15.073 -6.627 -6.186 1.00 73.19 132 PRO A C 1
ATOM 1033 O O . PRO A 1 132 ? 14.458 -7.519 -5.605 1.00 73.19 132 PRO A O 1
ATOM 1036 N N . TYR A 1 133 ? 14.842 -5.329 -5.966 1.00 77.88 133 TYR A N 1
ATOM 1037 C CA . TYR A 1 133 ? 13.806 -4.865 -5.039 1.00 77.88 133 TYR A CA 1
ATOM 1038 C C . TYR A 1 133 ? 12.416 -5.271 -5.543 1.00 77.88 133 TYR A C 1
ATOM 1040 O O . TYR A 1 133 ? 12.114 -5.062 -6.717 1.00 77.88 133 TYR A O 1
ATOM 1048 N N . ARG A 1 134 ? 11.579 -5.849 -4.678 1.00 79.25 134 ARG A N 1
ATOM 1049 C CA . ARG A 1 134 ? 10.195 -6.250 -4.986 1.00 79.25 134 ARG A CA 1
ATOM 1050 C C . ARG A 1 134 ? 9.350 -6.143 -3.728 1.00 79.25 134 ARG A C 1
ATOM 1052 O O . ARG A 1 134 ? 9.782 -6.648 -2.697 1.00 79.25 134 ARG A O 1
ATOM 1059 N N . SER A 1 135 ? 8.143 -5.602 -3.832 1.00 84.81 135 SER A N 1
ATOM 1060 C CA . SER A 1 135 ? 7.129 -5.793 -2.795 1.00 84.81 135 SER A CA 1
ATOM 1061 C C . SER A 1 135 ? 6.299 -7.039 -3.088 1.00 84.81 135 SER A C 1
ATOM 1063 O O . SER A 1 135 ? 5.998 -7.358 -4.240 1.00 84.81 135 SER A O 1
ATOM 1065 N N . MET A 1 136 ? 5.937 -7.741 -2.025 1.00 82.81 136 MET A N 1
ATOM 1066 C CA . MET A 1 136 ? 5.135 -8.953 -2.022 1.00 82.81 136 MET A CA 1
ATOM 1067 C C . MET A 1 136 ? 3.929 -8.732 -1.121 1.00 82.81 136 MET A C 1
ATOM 1069 O O . MET A 1 136 ? 4.074 -8.202 -0.021 1.00 82.81 136 MET A O 1
ATOM 1073 N N . ILE A 1 137 ? 2.754 -9.168 -1.564 1.00 84.81 137 ILE A N 1
ATOM 1074 C CA . ILE A 1 137 ? 1.513 -9.065 -0.797 1.00 84.81 137 ILE A CA 1
ATOM 1075 C C . ILE A 1 137 ? 0.938 -10.465 -0.646 1.00 84.81 137 ILE A C 1
ATOM 1077 O O . ILE A 1 137 ? 0.821 -11.183 -1.632 1.00 84.81 137 ILE A O 1
ATOM 1081 N N . ASN A 1 138 ? 0.601 -10.853 0.585 1.00 77.81 138 ASN A N 1
ATOM 1082 C CA . ASN A 1 138 ? 0.061 -12.170 0.935 1.00 77.81 138 ASN A CA 1
ATOM 1083 C C . ASN A 1 138 ? 0.881 -13.346 0.382 1.00 77.81 138 ASN A C 1
ATOM 1085 O O . ASN A 1 138 ? 0.338 -14.404 0.070 1.00 77.81 138 ASN A O 1
ATOM 1089 N N . HIS A 1 139 ? 2.200 -13.171 0.281 1.00 64.81 139 HIS A N 1
ATOM 1090 C CA . HIS A 1 139 ? 3.087 -14.222 -0.191 1.00 64.81 139 HIS A CA 1
ATOM 1091 C C . HIS A 1 139 ? 3.135 -15.362 0.828 1.00 64.81 139 HIS A C 1
ATOM 1093 O O . HIS A 1 139 ? 3.604 -15.190 1.954 1.00 64.81 139 HIS A O 1
ATOM 1099 N N . GLN A 1 140 ? 2.673 -16.539 0.418 1.00 52.50 140 GLN A N 1
ATOM 1100 C CA . GLN A 1 140 ? 2.834 -17.764 1.188 1.00 52.50 140 GLN A CA 1
ATOM 1101 C C . GLN A 1 140 ? 4.199 -18.367 0.856 1.00 52.50 140 GLN A C 1
ATOM 1103 O O . GLN A 1 140 ? 4.410 -18.860 -0.249 1.00 52.50 140 GLN A O 1
ATOM 1108 N N . TYR A 1 141 ? 5.132 -18.340 1.807 1.00 46.22 141 TYR A N 1
ATOM 1109 C CA . TYR A 1 141 ? 6.150 -19.389 1.843 1.00 46.22 141 TYR A CA 1
ATOM 1110 C C . TYR A 1 141 ? 5.483 -20.595 2.512 1.00 46.22 141 TYR A C 1
ATOM 1112 O O . TYR A 1 141 ? 4.940 -20.446 3.608 1.00 46.22 141 TYR A O 1
ATOM 1120 N N . LYS A 1 142 ? 5.433 -21.736 1.817 1.00 38.94 142 LYS A N 1
ATOM 1121 C CA . LYS A 1 142 ? 5.090 -23.016 2.449 1.00 38.94 142 LYS A CA 1
ATOM 1122 C C . LYS A 1 142 ? 6.228 -23.462 3.354 1.00 38.94 142 LYS A C 1
ATOM 1124 O O . LYS A 1 142 ? 7.393 -23.241 2.952 1.00 38.94 142 LYS A O 1
#

Secondary structure (DSSP, 8-state):
-PPPP------EEEEEEEE-GGGTSS--EEES-TTS-HHHHHTT--S-BTTEEEEEEEEEBSS--TTEEEEEEEEETTTTEEEES-TTS-HHHHHTT-----TTEEEEEEEEEESS--TTPPPPPEEEETTTTEEEES----

pLDDT: mean 84.2, std 14.72, range [36.53, 97.0]

Sequence (142 aa):
TGRPGKSLLSTIRIVVGEAGVEASGLHRCMVNHPSISQEEWNEGASMNLREWTQHVEFLAFPSQIPGTKRIVVVQAHSPHLSVFNHPSKTQEQWNEGAKIEAKNFSPQLEFWAYTDPQPGTIRMAVGDARNPYRSMINHQYK

Organism: NCBI:txid1487602